Protein AF-A0A8T6UAX4-F1 (afdb_monomer)

Mean predicted aligned error: 2.24 Å

pLDDT: mean 96.93, std 3.34, range [72.81, 98.81]

Solvent-accessible surface area (backbone atoms only — not comparable to full-atom values): 4989 Å² total; per-residue (Å²): 129,66,49,61,34,38,40,39,41,16,51,41,80,74,45,46,80,62,54,50,54,58,53,50,49,39,56,75,74,63,53,97,56,49,70,45,79,47,72,42,18,60,91,80,35,42,66,60,39,52,51,54,48,50,51,52,68,69,66,61,46,49,56,40,42,43,66,43,58,74,88,82,59,50,47,54,58,54,50,50,75,70,47,93,50,58,97

Secondary structure (DSSP, 8-state):
-PPEEEEEEESSGGGHHHHHHHHHHHHHTT---EEEEEE--TTT-HHHHHHHHHHHHHH--EEEEEEE--SS--HHHHHHHS-SS--

Sequence (87 aa):
MPKEKIVVLMGSRRDHKFASRIGDFLREEGFPITCDYNVASAHRTPQKLLDDLQEYENSGDNIVLITVAGLSDALSGVVAGYTKYPV

Structure (mmCIF, N/CA/C/O backbone):
data_AF-A0A8T6UAX4-F1
#
_entry.id   AF-A0A8T6UAX4-F1
#
loop_
_atom_site.group_PDB
_atom_site.id
_atom_site.type_symbol
_atom_site.label_atom_id
_atom_site.label_alt_id
_atom_site.label_comp_id
_atom_site.label_asym_id
_atom_site.label_entity_id
_atom_site.label_seq_id
_atom_site.pdbx_PDB_ins_code
_atom_site.Cartn_x
_atom_site.Cartn_y
_atom_site.Cartn_z
_atom_site.occupancy
_atom_site.B_iso_or_equiv
_atom_site.auth_seq_id
_atom_site.auth_comp_id
_atom_site.auth_asym_id
_atom_site.auth_atom_id
_atom_site.pdbx_PDB_model_num
ATOM 1 N N . MET A 1 1 ? -11.644 14.539 12.768 1.00 72.81 1 MET A N 1
ATOM 2 C CA . MET A 1 1 ? -11.534 13.206 13.396 1.00 72.81 1 MET A CA 1
ATOM 3 C C . MET A 1 1 ? -10.668 12.359 12.480 1.00 72.81 1 MET A C 1
ATOM 5 O O . MET A 1 1 ? -10.860 12.513 11.275 1.00 72.81 1 MET A O 1
ATOM 9 N N . PRO A 1 2 ? -9.727 11.558 13.008 1.00 84.06 2 PRO A N 1
ATOM 10 C CA . PRO A 1 2 ? -8.932 10.630 12.200 1.00 84.06 2 PRO A CA 1
ATOM 11 C C . PRO A 1 2 ? -9.861 9.716 11.403 1.00 84.06 2 PRO A C 1
ATOM 13 O O . PRO A 1 2 ? -10.856 9.242 11.958 1.00 84.06 2 PRO A O 1
ATOM 16 N N . LYS A 1 3 ? -9.587 9.499 10.115 1.00 91.56 3 LYS A N 1
ATOM 17 C CA . LYS A 1 3 ? -10.305 8.487 9.334 1.00 91.56 3 LYS A CA 1
ATOM 18 C C . LYS A 1 3 ? -9.602 7.142 9.473 1.00 91.56 3 LYS A C 1
ATOM 20 O O . LYS A 1 3 ? -8.378 7.086 9.503 1.00 91.56 3 LYS A O 1
ATOM 25 N N . GLU A 1 4 ? -10.388 6.070 9.507 1.00 95.31 4 GLU A N 1
ATOM 26 C CA . GLU A 1 4 ? -9.886 4.701 9.375 1.00 95.31 4 GLU A CA 1
ATOM 27 C C . GLU A 1 4 ? -9.705 4.378 7.887 1.00 95.31 4 GLU A C 1
ATOM 29 O O . GLU A 1 4 ? -10.644 4.509 7.082 1.00 95.31 4 GLU A O 1
ATOM 34 N N . LYS A 1 5 ? -8.490 3.981 7.502 1.00 95.88 5 LYS A N 1
ATOM 35 C CA . LYS A 1 5 ? -8.135 3.773 6.098 1.00 95.88 5 LYS A CA 1
ATOM 36 C C . LYS A 1 5 ? -7.174 2.606 5.901 1.00 95.88 5 LYS A C 1
ATOM 38 O O . LYS A 1 5 ? -6.216 2.421 6.644 1.00 95.88 5 LYS A O 1
ATOM 43 N N . ILE A 1 6 ? -7.396 1.873 4.817 1.00 98.31 6 ILE A N 1
ATOM 44 C CA . ILE A 1 6 ? -6.425 0.964 4.218 1.00 98.31 6 ILE A CA 1
ATOM 45 C C . ILE A 1 6 ? -5.868 1.629 2.961 1.00 98.31 6 ILE A C 1
ATOM 47 O O . ILE A 1 6 ? -6.634 2.068 2.102 1.00 98.31 6 ILE A O 1
ATOM 51 N N . VAL A 1 7 ? -4.545 1.681 2.829 1.00 98.50 7 VAL A N 1
ATOM 52 C CA . VAL A 1 7 ? -3.887 2.110 1.588 1.00 98.50 7 VAL A CA 1
ATOM 53 C C . VAL A 1 7 ? -3.157 0.925 0.982 1.00 98.50 7 VAL A C 1
ATOM 55 O O . VAL A 1 7 ? -2.224 0.382 1.568 1.00 98.50 7 VAL A O 1
ATOM 58 N N . VAL A 1 8 ? -3.562 0.545 -0.224 1.00 98.81 8 VAL A N 1
ATOM 59 C CA . VAL A 1 8 ? -2.922 -0.504 -1.005 1.00 98.81 8 VAL A CA 1
ATOM 60 C C . VAL A 1 8 ? -1.878 0.115 -1.934 1.00 98.81 8 VAL A C 1
ATOM 62 O O . VAL A 1 8 ? -2.208 0.737 -2.949 1.00 98.81 8 VAL A O 1
ATOM 65 N N . LEU A 1 9 ? -0.605 -0.065 -1.586 1.00 98.75 9 LEU A N 1
ATOM 66 C CA . LEU A 1 9 ? 0.550 0.377 -2.362 1.00 98.75 9 LEU A CA 1
ATO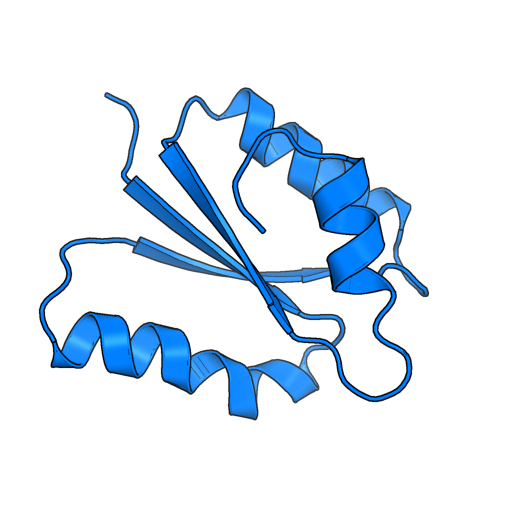M 67 C C . LEU A 1 9 ? 0.974 -0.718 -3.339 1.00 98.75 9 LEU A C 1
ATOM 69 O O . LEU A 1 9 ? 1.305 -1.834 -2.949 1.00 98.75 9 LEU A O 1
ATOM 73 N N . MET A 1 10 ? 0.989 -0.390 -4.626 1.00 98.62 10 MET A N 1
ATOM 74 C CA . MET A 1 10 ? 1.284 -1.332 -5.703 1.00 98.62 10 MET A CA 1
ATOM 75 C C . MET A 1 10 ? 2.556 -0.943 -6.455 1.00 98.62 10 MET A C 1
ATOM 77 O O . MET A 1 10 ? 2.700 0.200 -6.896 1.00 98.62 10 MET A O 1
ATOM 81 N N . GLY A 1 11 ? 3.444 -1.910 -6.704 1.00 97.88 11 GLY A N 1
ATOM 82 C CA . GLY A 1 11 ? 4.691 -1.680 -7.451 1.00 97.88 11 GLY A CA 1
ATOM 83 C C . GLY A 1 11 ? 4.475 -1.321 -8.930 1.00 97.88 11 GLY A C 1
ATOM 84 O O . GLY A 1 11 ? 5.341 -0.731 -9.593 1.00 97.88 11 GLY A O 1
ATOM 85 N N . SER A 1 12 ? 3.317 -1.676 -9.486 1.00 97.50 12 SER A N 1
ATOM 86 C CA . SER A 1 12 ? 2.915 -1.358 -10.849 1.00 97.50 12 SER A CA 1
ATOM 87 C C . SER A 1 12 ? 1.396 -1.271 -11.003 1.00 97.50 12 SER A C 1
ATOM 89 O O . SER A 1 12 ? 0.629 -1.874 -10.262 1.00 97.50 12 SER A O 1
ATOM 91 N N . ARG A 1 13 ? 0.939 -0.595 -12.065 1.00 97.31 13 ARG A N 1
ATOM 92 C CA . ARG A 1 13 ? -0.489 -0.568 -12.431 1.00 97.31 13 ARG A CA 1
ATOM 93 C C . ARG A 1 13 ? -1.068 -1.956 -12.733 1.00 97.31 13 ARG A C 1
ATOM 95 O O . ARG A 1 13 ? -2.269 -2.146 -12.595 1.00 97.31 13 ARG A O 1
ATOM 102 N N . ARG A 1 14 ? -0.242 -2.918 -13.167 1.00 97.31 14 ARG A N 1
ATOM 103 C CA . ARG A 1 14 ? -0.705 -4.280 -13.491 1.00 97.31 14 ARG A CA 1
ATOM 104 C C . ARG A 1 14 ? -1.116 -5.057 -12.244 1.00 97.31 14 ARG A C 1
ATOM 106 O O . ARG A 1 14 ? -1.999 -5.905 -12.339 1.00 97.31 14 ARG A O 1
ATOM 113 N N . ASP A 1 15 ? -0.527 -4.726 -11.098 1.00 98.00 15 ASP A N 1
ATOM 114 C CA . ASP A 1 15 ? -0.820 -5.381 -9.823 1.00 98.00 15 ASP A CA 1
ATOM 115 C C . ASP A 1 15 ? -2.244 -5.070 -9.337 1.00 98.00 15 ASP A C 1
ATOM 117 O O . ASP A 1 15 ? -2.825 -5.860 -8.598 1.00 98.00 15 ASP A O 1
ATOM 121 N N . HIS A 1 16 ? -2.871 -3.997 -9.840 1.00 97.69 16 HIS A N 1
ATOM 122 C CA . HIS A 1 16 ? -4.251 -3.638 -9.503 1.00 97.69 16 HIS A CA 1
ATOM 123 C C . HIS A 1 16 ? -5.261 -4.747 -9.813 1.00 97.69 16 HIS A C 1
ATOM 125 O O . HIS A 1 16 ? -6.196 -4.950 -9.046 1.00 97.69 16 HIS A O 1
ATOM 131 N N . LYS A 1 17 ? -5.036 -5.530 -10.880 1.00 97.00 17 LYS A N 1
ATOM 132 C CA . LYS A 1 17 ? -5.891 -6.680 -11.216 1.00 97.00 17 LYS A CA 1
ATOM 133 C C . LYS A 1 17 ? -5.951 -7.712 -10.081 1.00 97.00 17 LYS A C 1
ATOM 135 O O . LYS A 1 17 ? -6.948 -8.410 -9.940 1.00 97.00 17 LYS A O 1
ATOM 140 N N . PHE A 1 18 ? -4.875 -7.841 -9.307 1.00 98.06 18 PHE A N 1
ATOM 141 C CA . PHE A 1 18 ? -4.834 -8.694 -8.125 1.00 98.06 18 PHE A CA 1
ATOM 142 C C . PHE A 1 18 ? -5.310 -7.938 -6.878 1.00 98.06 18 PHE A C 1
ATOM 144 O O . PHE A 1 18 ? -6.125 -8.456 -6.118 1.00 98.06 18 PHE A O 1
ATOM 151 N N . ALA A 1 19 ? -4.833 -6.705 -6.693 1.00 98.38 19 ALA A N 1
ATOM 152 C CA . ALA A 1 19 ? -5.070 -5.897 -5.503 1.00 98.38 19 ALA A CA 1
ATOM 153 C C . ALA A 1 19 ? -6.536 -5.464 -5.311 1.00 98.38 19 ALA A C 1
ATOM 155 O O . ALA A 1 19 ? -6.959 -5.244 -4.175 1.00 98.38 19 ALA A O 1
ATOM 156 N N . SER A 1 20 ? -7.333 -5.358 -6.384 1.00 98.00 20 SER A N 1
ATOM 157 C CA . SER A 1 20 ? -8.754 -4.974 -6.294 1.00 98.00 20 SER A CA 1
ATOM 158 C C . SER A 1 20 ? -9.557 -5.901 -5.374 1.00 98.00 20 SER A C 1
ATOM 160 O O . SER A 1 20 ? -10.464 -5.453 -4.680 1.00 98.00 20 SER A O 1
ATOM 162 N N . ARG A 1 21 ? -9.137 -7.170 -5.273 1.00 98.31 21 ARG A N 1
ATOM 163 C CA . ARG A 1 21 ? -9.753 -8.190 -4.414 1.00 98.31 21 ARG A CA 1
ATOM 164 C C . ARG A 1 21 ? -9.769 -7.807 -2.932 1.00 98.31 21 ARG A C 1
ATOM 166 O O . ARG A 1 21 ? -10.644 -8.263 -2.210 1.00 98.31 21 ARG A O 1
ATOM 173 N N . ILE A 1 22 ? -8.815 -6.986 -2.482 1.00 98.38 22 ILE A N 1
ATOM 174 C CA . ILE A 1 22 ? -8.758 -6.485 -1.101 1.00 98.38 22 ILE A CA 1
ATOM 175 C C . ILE A 1 22 ? -9.965 -5.580 -0.829 1.00 98.38 22 ILE A C 1
ATOM 177 O O . ILE A 1 22 ? -10.692 -5.793 0.135 1.00 98.38 22 ILE A O 1
ATOM 181 N N . GLY A 1 23 ? -10.208 -4.598 -1.700 1.00 97.56 23 GLY A N 1
ATOM 182 C CA . GLY A 1 23 ? -11.340 -3.682 -1.582 1.00 97.56 23 GLY A CA 1
ATOM 183 C C . GLY A 1 23 ? -12.679 -4.379 -1.813 1.00 97.56 23 GLY A C 1
ATOM 184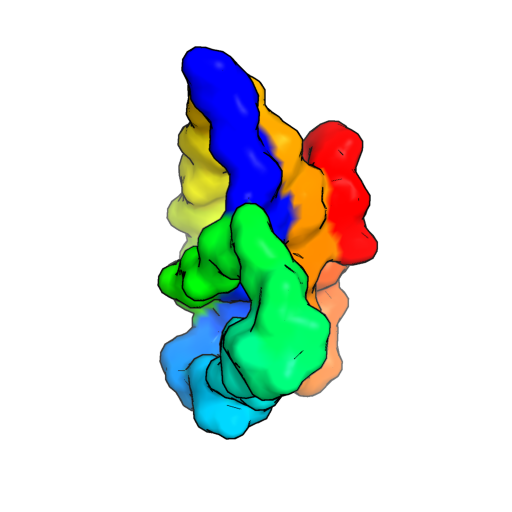 O O . GLY A 1 23 ? -13.663 -4.038 -1.159 1.00 97.56 23 GLY A O 1
ATOM 185 N N . ASP A 1 24 ? -12.713 -5.381 -2.696 1.00 98.00 24 ASP A N 1
ATOM 186 C CA . ASP A 1 24 ? -13.895 -6.222 -2.895 1.00 98.00 24 ASP A CA 1
ATOM 187 C C . ASP A 1 24 ? -14.261 -6.982 -1.618 1.00 98.00 24 ASP A C 1
ATOM 189 O O . ASP A 1 24 ? -15.395 -6.866 -1.162 1.00 98.00 24 ASP A O 1
ATOM 193 N N . PHE A 1 25 ? -13.289 -7.641 -0.980 1.00 98.25 25 PHE A N 1
ATOM 194 C CA . PHE A 1 25 ? -13.487 -8.323 0.301 1.00 98.25 25 PHE A CA 1
ATOM 195 C C . PHE A 1 25 ? -13.983 -7.370 1.396 1.00 98.25 25 PHE A C 1
ATOM 197 O O . PHE A 1 25 ? -14.971 -7.656 2.065 1.00 98.25 25 PHE A O 1
ATOM 204 N N . LEU A 1 26 ? -13.339 -6.206 1.554 1.00 97.12 26 LEU A N 1
ATOM 205 C CA . LEU A 1 26 ? -13.734 -5.228 2.575 1.00 97.12 26 LEU A CA 1
ATOM 206 C C . LEU A 1 26 ? -15.191 -4.781 2.407 1.00 97.12 26 LEU A C 1
ATOM 208 O O . LEU A 1 26 ? -15.917 -4.635 3.389 1.00 97.12 26 LEU A O 1
ATOM 212 N N . ARG A 1 27 ? -15.620 -4.587 1.156 1.00 96.69 27 ARG A N 1
ATOM 213 C CA . ARG A 1 27 ? -16.991 -4.206 0.817 1.00 96.69 27 ARG A CA 1
ATOM 214 C C . ARG A 1 27 ? -17.980 -5.348 1.050 1.00 96.69 27 ARG A C 1
ATOM 216 O O . ARG A 1 27 ? -19.047 -5.099 1.601 1.00 96.69 27 ARG A O 1
ATOM 223 N N . GLU A 1 28 ? -17.652 -6.559 0.608 1.00 98.12 28 GLU A N 1
ATOM 224 C CA . GLU A 1 28 ? -18.515 -7.745 0.719 1.00 98.12 28 GLU A CA 1
ATOM 225 C C . GLU A 1 28 ? -18.787 -8.122 2.178 1.00 98.12 28 GLU A C 1
ATOM 227 O O . GLU A 1 28 ? -19.927 -8.408 2.534 1.00 98.12 28 GLU A O 1
ATOM 232 N N . GLU A 1 29 ? -17.777 -8.009 3.038 1.00 98.12 29 GLU A N 1
ATOM 233 C CA . GLU A 1 29 ? -17.890 -8.283 4.475 1.00 98.12 29 GLU A CA 1
ATOM 234 C C . GLU A 1 29 ? -18.431 -7.089 5.288 1.00 98.12 29 GLU A C 1
ATOM 236 O O . GLU A 1 29 ? -18.610 -7.179 6.502 1.00 98.12 29 GLU A O 1
ATOM 241 N N . GLY A 1 30 ? -18.708 -5.954 4.637 1.00 96.50 30 GLY A N 1
ATOM 242 C CA . GLY A 1 30 ? -19.324 -4.791 5.277 1.00 96.50 30 GLY A CA 1
ATOM 243 C C . GLY A 1 30 ? -18.406 -4.016 6.228 1.00 96.50 30 GLY A C 1
ATOM 244 O O . GLY A 1 30 ? -18.899 -3.367 7.153 1.00 96.50 30 GLY A O 1
ATOM 245 N N . PHE A 1 31 ? -17.086 -4.043 6.017 1.00 95.75 31 PHE A N 1
ATOM 246 C CA . PHE A 1 31 ? -16.159 -3.225 6.799 1.00 95.75 31 PHE A CA 1
ATOM 247 C C . PHE A 1 31 ? -16.341 -1.733 6.460 1.00 95.75 31 PHE A C 1
ATOM 249 O O . PHE A 1 31 ? -16.197 -1.345 5.298 1.00 95.75 31 PHE A O 1
ATOM 256 N N . PRO A 1 32 ? -16.600 -0.850 7.444 1.00 92.94 32 PRO A N 1
ATOM 257 C CA . PRO A 1 32 ? -16.815 0.579 7.208 1.00 92.94 32 PRO A CA 1
ATOM 258 C C . PRO A 1 32 ? -15.484 1.347 7.081 1.00 92.94 32 PRO A C 1
ATOM 260 O O . PRO A 1 32 ? -15.273 2.354 7.753 1.00 92.94 32 PRO A O 1
ATOM 263 N N . ILE A 1 33 ? -14.562 0.854 6.248 1.00 94.56 33 ILE A N 1
ATOM 264 C CA . ILE A 1 33 ? -13.197 1.379 6.093 1.00 94.56 33 ILE A CA 1
ATOM 265 C C . ILE A 1 33 ? -12.960 1.765 4.632 1.00 94.56 33 ILE A C 1
ATOM 267 O O . ILE A 1 33 ? -13.351 1.053 3.708 1.00 94.56 33 ILE A O 1
ATOM 271 N N . THR A 1 34 ? -12.300 2.903 4.415 1.00 93.69 34 THR A N 1
ATOM 272 C CA . THR A 1 34 ? -11.905 3.330 3.063 1.00 93.69 34 THR A CA 1
ATOM 273 C C . THR A 1 34 ? -10.692 2.538 2.572 1.00 93.69 34 THR A C 1
ATOM 275 O O . THR A 1 34 ? -9.747 2.338 3.330 1.00 93.69 34 THR A O 1
ATOM 278 N N . CYS A 1 35 ? -10.713 2.082 1.316 1.00 97.62 35 CYS A N 1
ATOM 279 C CA . CYS A 1 35 ? -9.609 1.352 0.690 1.00 97.62 35 CYS A CA 1
ATOM 280 C C . CYS A 1 35 ? -9.101 2.133 -0.526 1.00 97.62 35 CYS A C 1
ATOM 282 O O . CYS A 1 35 ? -9.757 2.166 -1.569 1.00 97.62 35 CYS A O 1
ATOM 284 N N . ASP A 1 36 ? -7.944 2.771 -0.370 1.00 97.75 36 ASP A N 1
ATOM 285 C CA . ASP A 1 36 ? -7.312 3.580 -1.409 1.00 97.75 36 ASP A CA 1
ATOM 286 C C . ASP A 1 36 ? -6.232 2.775 -2.135 1.00 97.75 36 ASP A C 1
ATOM 288 O O . ASP A 1 36 ? -5.523 1.972 -1.535 1.00 97.75 36 ASP A O 1
ATOM 292 N N . TYR A 1 37 ? -6.064 3.024 -3.432 1.00 98.50 37 TYR A N 1
ATOM 293 C CA . TYR A 1 37 ? -5.065 2.360 -4.267 1.00 98.50 37 TYR A CA 1
ATOM 294 C C . TYR A 1 37 ? -4.062 3.378 -4.797 1.00 98.50 37 TYR A C 1
ATOM 296 O O . TYR A 1 37 ? -4.447 4.338 -5.464 1.00 98.50 37 TYR A O 1
ATOM 304 N N . ASN A 1 38 ? -2.772 3.142 -4.572 1.00 98.38 38 ASN A N 1
ATOM 305 C CA . ASN A 1 38 ? -1.704 4.003 -5.072 1.00 98.38 38 ASN A CA 1
ATOM 306 C C . ASN A 1 38 ? -0.600 3.164 -5.731 1.00 98.38 38 ASN A C 1
ATOM 308 O O . ASN A 1 38 ? -0.286 2.058 -5.297 1.00 98.38 38 ASN A O 1
ATOM 312 N N . VAL A 1 39 ? -0.025 3.680 -6.818 1.00 98.44 39 VAL A N 1
ATOM 313 C CA . VAL A 1 39 ? 1.061 3.020 -7.549 1.00 98.44 39 VAL A CA 1
ATOM 314 C C . VAL A 1 39 ? 2.360 3.767 -7.293 1.00 98.44 39 VAL A C 1
ATOM 316 O O . VAL A 1 39 ? 2.547 4.886 -7.775 1.00 98.44 39 VAL A O 1
ATOM 319 N N . ALA A 1 40 ? 3.279 3.104 -6.601 1.00 97.94 40 ALA A N 1
ATOM 320 C CA . ALA A 1 40 ? 4.623 3.585 -6.331 1.00 97.94 40 ALA A CA 1
ATOM 321 C C . ALA A 1 40 ? 5.585 2.390 -6.279 1.00 97.94 40 ALA A C 1
ATOM 323 O O . ALA A 1 40 ? 5.295 1.346 -5.703 1.00 97.94 40 ALA A O 1
ATOM 324 N N . SER A 1 41 ? 6.738 2.518 -6.931 1.00 97.75 41 SER A N 1
ATOM 325 C CA . SER A 1 41 ? 7.703 1.431 -7.087 1.00 97.75 41 SER A CA 1
ATOM 326 C C . SER A 1 41 ? 8.978 1.749 -6.321 1.00 97.75 41 SER A C 1
ATOM 328 O O . SER A 1 41 ? 9.708 2.644 -6.741 1.00 97.75 41 SER A O 1
ATOM 330 N N . ALA A 1 42 ? 9.332 0.938 -5.321 1.00 98.06 42 ALA A N 1
ATOM 331 C CA . ALA A 1 42 ? 10.619 1.047 -4.622 1.00 98.06 42 ALA A CA 1
ATOM 332 C C . ALA A 1 42 ? 11.823 1.029 -5.589 1.00 98.06 42 ALA A C 1
ATOM 334 O O . ALA A 1 42 ? 12.787 1.760 -5.406 1.00 98.06 42 ALA A O 1
ATOM 335 N N . HIS A 1 43 ? 11.734 0.267 -6.685 1.00 97.69 43 HIS A N 1
ATOM 336 C CA . HIS A 1 43 ? 12.807 0.191 -7.685 1.00 97.69 43 HIS A CA 1
ATOM 337 C C . HIS A 1 43 ? 12.840 1.326 -8.721 1.00 97.69 43 HIS A C 1
ATOM 339 O O . HIS A 1 43 ? 13.881 1.556 -9.325 1.00 97.69 43 HIS A O 1
ATOM 345 N N . ARG A 1 44 ? 11.707 1.978 -9.018 1.00 97.75 44 ARG A N 1
ATOM 346 C CA . ARG A 1 44 ? 11.579 2.864 -10.201 1.00 97.75 44 ARG A CA 1
ATOM 347 C C . ARG A 1 44 ? 11.206 4.292 -9.847 1.00 97.75 44 ARG A C 1
ATOM 349 O O . ARG A 1 44 ? 11.595 5.212 -10.552 1.00 97.75 44 ARG A O 1
ATOM 356 N N . THR A 1 45 ? 10.433 4.468 -8.784 1.00 97.81 45 THR A N 1
ATOM 357 C CA . THR A 1 45 ? 9.959 5.765 -8.301 1.00 97.81 45 THR A CA 1
ATOM 358 C C . THR A 1 45 ? 10.114 5.846 -6.774 1.00 97.81 45 THR A C 1
ATOM 360 O O . THR A 1 45 ? 9.118 6.093 -6.090 1.00 97.81 45 THR A O 1
ATOM 363 N N . PRO A 1 46 ? 11.318 5.597 -6.2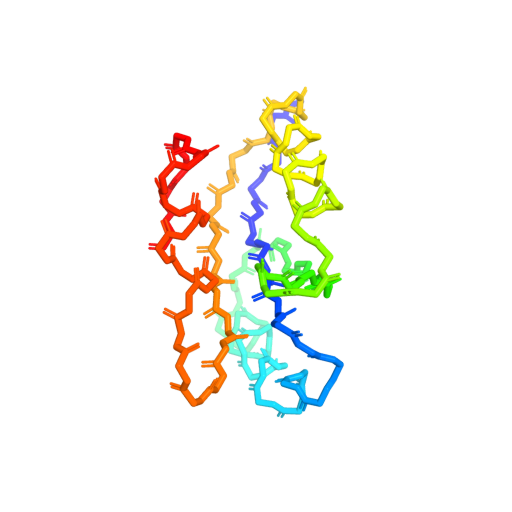16 1.00 98.12 46 PRO A N 1
ATOM 364 C CA . PRO A 1 46 ? 11.518 5.573 -4.767 1.00 98.12 46 PRO A CA 1
ATOM 365 C C . PRO A 1 46 ? 11.182 6.916 -4.116 1.00 98.12 46 PRO A C 1
ATOM 367 O O . PRO A 1 46 ? 10.530 6.921 -3.084 1.00 98.12 46 PRO A O 1
ATOM 370 N N . GLN A 1 47 ? 11.532 8.048 -4.741 1.00 98.56 47 GLN A N 1
ATOM 371 C CA . GLN A 1 47 ? 11.218 9.364 -4.175 1.00 98.56 47 GLN A CA 1
ATOM 372 C C . GLN A 1 47 ? 9.708 9.572 -4.022 1.00 98.56 47 GLN A C 1
ATOM 374 O O . GLN A 1 47 ? 9.256 9.871 -2.929 1.00 98.56 47 GLN A O 1
ATOM 379 N N . LYS A 1 48 ? 8.922 9.285 -5.071 1.00 98.38 48 LYS A N 1
ATOM 380 C CA . LYS A 1 48 ? 7.455 9.348 -4.993 1.00 98.38 48 LYS A CA 1
ATOM 381 C C . LYS A 1 48 ? 6.915 8.470 -3.857 1.00 98.38 48 LYS A C 1
ATOM 383 O O . LYS A 1 48 ? 6.019 8.896 -3.149 1.00 98.38 48 LYS A O 1
ATOM 388 N N . LEU A 1 49 ? 7.446 7.251 -3.694 1.00 98.69 49 LEU A N 1
ATOM 389 C CA . LEU A 1 49 ? 7.025 6.361 -2.608 1.00 98.69 49 LEU A CA 1
ATOM 390 C C . LEU A 1 49 ? 7.258 7.014 -1.239 1.00 98.69 49 LEU A C 1
ATOM 392 O O . LEU A 1 49 ? 6.361 6.995 -0.410 1.00 98.69 49 LEU A O 1
ATOM 396 N N . LEU A 1 50 ? 8.441 7.590 -1.014 1.00 98.56 50 LEU A N 1
ATOM 397 C CA . LEU A 1 50 ? 8.769 8.260 0.246 1.00 98.56 50 LEU A CA 1
ATOM 398 C C . LEU A 1 50 ? 7.906 9.508 0.477 1.00 98.56 50 LEU A C 1
ATOM 400 O O . LEU A 1 50 ? 7.442 9.714 1.596 1.00 98.56 50 LEU A O 1
ATOM 404 N N . ASP A 1 51 ? 7.645 10.288 -0.573 1.00 98.62 51 ASP A N 1
ATOM 405 C CA . ASP A 1 51 ? 6.770 11.461 -0.506 1.00 98.62 51 ASP A CA 1
ATOM 406 C C . ASP A 1 51 ? 5.331 11.047 -0.137 1.00 98.62 51 ASP A C 1
ATOM 408 O O . ASP A 1 51 ? 4.746 11.612 0.785 1.00 98.62 51 ASP A O 1
ATOM 412 N N . ASP A 1 52 ? 4.791 9.996 -0.773 1.00 98.38 52 ASP A N 1
ATOM 413 C CA . ASP A 1 52 ? 3.461 9.456 -0.454 1.00 98.38 52 ASP A CA 1
ATOM 414 C C . ASP A 1 52 ? 3.384 8.997 1.022 1.00 98.38 52 ASP A C 1
ATOM 416 O O . ASP A 1 52 ? 2.408 9.279 1.717 1.00 98.38 52 ASP A O 1
ATOM 420 N N . LEU A 1 53 ? 4.416 8.300 1.525 1.00 98.31 53 LEU A N 1
ATOM 421 C CA . LEU A 1 53 ? 4.470 7.851 2.925 1.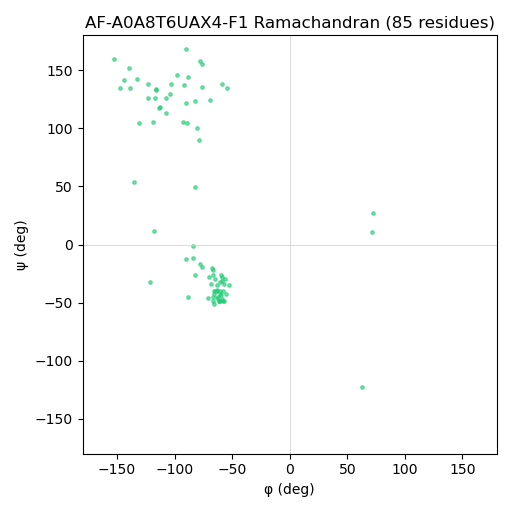00 98.31 53 LEU A CA 1
ATOM 422 C C . LEU A 1 53 ? 4.4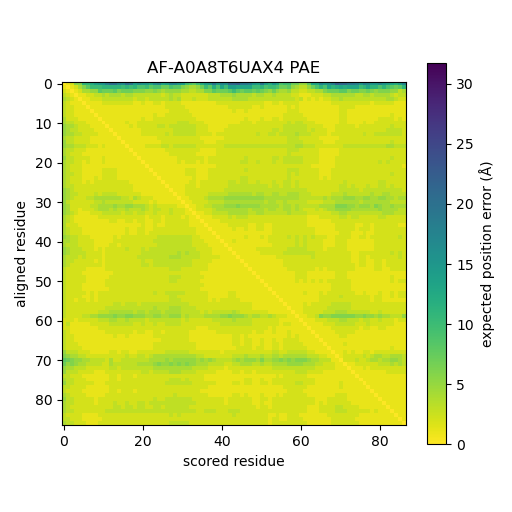90 9.034 3.899 1.00 98.31 53 LEU A C 1
ATOM 424 O O . LEU A 1 53 ? 3.803 8.999 4.921 1.00 98.31 53 LEU A O 1
ATOM 428 N N . GLN A 1 54 ? 5.224 10.097 3.567 1.00 97.81 54 GLN A N 1
ATOM 429 C CA . GLN A 1 54 ? 5.261 11.313 4.370 1.00 97.81 54 GLN A CA 1
ATOM 430 C C . GLN A 1 54 ? 3.899 12.024 4.391 1.00 97.81 54 GLN A C 1
ATOM 432 O O . GLN A 1 54 ? 3.469 12.510 5.439 1.00 97.81 54 GLN A O 1
ATOM 437 N N . GLU A 1 55 ? 3.188 12.068 3.261 1.00 97.69 55 GLU A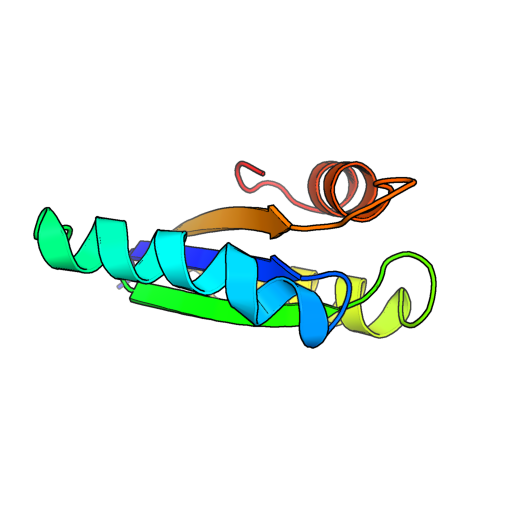 N 1
ATOM 438 C CA . GLU A 1 55 ? 1.819 12.592 3.203 1.00 97.69 55 GLU A CA 1
ATOM 439 C C . GLU A 1 55 ? 0.867 11.790 4.101 1.00 97.69 55 GLU A C 1
ATOM 441 O O . GLU A 1 55 ? 0.073 12.382 4.839 1.00 97.69 55 GLU A O 1
ATOM 446 N N . TYR A 1 56 ? 0.977 10.457 4.107 1.00 97.06 56 TYR A N 1
ATOM 447 C CA . TYR A 1 56 ? 0.180 9.606 4.993 1.00 97.06 56 TYR A CA 1
ATOM 448 C C . TYR A 1 56 ? 0.468 9.880 6.469 1.00 97.06 56 TYR A C 1
ATOM 450 O O . TYR A 1 56 ? -0.476 10.052 7.238 1.00 97.06 56 TYR A O 1
ATOM 458 N N . GLU A 1 57 ? 1.734 10.002 6.871 1.00 94.75 57 GLU A N 1
ATOM 459 C CA . GLU A 1 57 ? 2.081 10.321 8.262 1.00 94.75 57 GLU A CA 1
ATOM 460 C C . GLU A 1 57 ? 1.570 11.696 8.710 1.00 94.75 57 GLU A C 1
ATOM 462 O O . GLU A 1 57 ? 1.148 11.855 9.860 1.00 94.75 57 GLU A O 1
ATOM 467 N N . ASN A 1 58 ? 1.559 12.671 7.798 1.00 96.06 58 ASN A N 1
ATOM 468 C CA . ASN A 1 58 ? 1.078 14.027 8.058 1.00 96.06 58 ASN A CA 1
ATOM 469 C C . ASN A 1 58 ? -0.454 14.149 8.056 1.00 96.06 58 ASN A C 1
ATOM 471 O O . ASN A 1 58 ? -0.983 15.135 8.569 1.00 96.06 58 ASN A O 1
ATOM 475 N N . SER A 1 59 ? -1.176 13.172 7.498 1.00 95.06 59 SER A N 1
ATOM 476 C CA . SER A 1 59 ? -2.643 13.209 7.406 1.00 95.06 59 SER A CA 1
ATOM 477 C C . SER A 1 59 ? -3.342 13.179 8.771 1.00 95.06 59 SER A C 1
ATOM 479 O O . SER A 1 59 ? -4.436 13.724 8.922 1.00 95.06 59 SER A O 1
ATOM 481 N N . GLY A 1 60 ? -2.716 12.547 9.770 1.00 92.56 60 GLY A N 1
ATOM 482 C CA . GLY A 1 60 ? -3.337 12.268 11.066 1.00 92.56 60 GLY A CA 1
ATOM 483 C C . GLY A 1 60 ? -4.414 11.175 11.029 1.00 92.56 60 GLY A C 1
ATOM 484 O O . GLY A 1 60 ? -5.126 11.016 12.020 1.00 92.56 60 GLY A O 1
ATOM 485 N N . ASP A 1 61 ? -4.541 10.440 9.919 1.00 95.38 61 ASP A N 1
ATOM 486 C CA . ASP A 1 61 ? -5.439 9.290 9.784 1.00 95.38 61 ASP A CA 1
ATOM 487 C C . ASP A 1 61 ? -4.856 8.028 10.453 1.00 95.38 61 ASP A C 1
ATO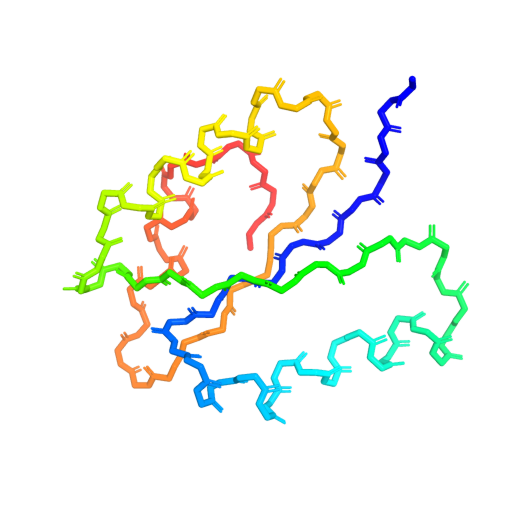M 489 O O . ASP A 1 61 ? -3.639 7.881 10.637 1.00 95.38 61 ASP A O 1
ATOM 493 N N . ASN A 1 62 ? -5.749 7.093 10.789 1.00 95.81 62 ASN A N 1
ATOM 494 C CA . ASN A 1 62 ? -5.402 5.754 11.251 1.00 95.81 62 ASN A CA 1
ATOM 495 C C . ASN A 1 62 ? -5.283 4.844 10.026 1.00 95.81 62 ASN A C 1
ATOM 497 O O . ASN A 1 62 ? -6.284 4.492 9.395 1.00 95.81 62 ASN A O 1
ATOM 501 N N . ILE A 1 63 ? -4.044 4.520 9.657 1.00 98.00 63 ILE A N 1
ATOM 502 C CA . ILE A 1 63 ? -3.735 3.873 8.383 1.00 98.00 63 ILE A CA 1
ATOM 503 C C . ILE A 1 63 ? -3.145 2.482 8.619 1.00 98.00 63 ILE A C 1
ATOM 505 O O . ILE A 1 63 ? -2.222 2.314 9.416 1.00 98.00 63 ILE A O 1
ATOM 509 N N . VAL A 1 64 ? -3.656 1.500 7.878 1.00 98.38 64 VAL A N 1
ATOM 510 C CA . VAL A 1 64 ? -2.981 0.223 7.614 1.00 98.38 64 VAL A CA 1
ATOM 511 C C . VAL A 1 64 ? -2.511 0.236 6.164 1.00 98.38 64 VAL A C 1
ATOM 513 O O . VAL A 1 64 ? -3.298 0.489 5.247 1.00 98.38 64 VAL A O 1
ATOM 516 N N . LEU A 1 65 ? -1.226 -0.018 5.946 1.00 98.69 65 LEU A N 1
ATOM 517 C CA . LEU A 1 65 ? -0.656 -0.133 4.612 1.00 98.69 65 LEU A CA 1
ATOM 518 C C . LEU A 1 65 ? -0.709 -1.599 4.186 1.00 98.69 65 LEU A C 1
ATOM 520 O O . LEU A 1 65 ? -0.435 -2.490 4.976 1.00 98.69 65 LEU A O 1
ATOM 524 N N . ILE A 1 66 ? -1.080 -1.852 2.936 1.00 98.75 66 ILE A N 1
ATOM 525 C CA . ILE A 1 66 ? -0.968 -3.173 2.318 1.00 98.75 66 ILE A CA 1
ATOM 526 C C . ILE A 1 66 ? -0.120 -3.006 1.073 1.00 98.75 66 ILE A C 1
ATOM 528 O O . ILE A 1 66 ? -0.422 -2.188 0.207 1.00 98.75 66 ILE A O 1
ATOM 532 N N . THR A 1 67 ? 0.943 -3.785 0.959 1.00 98.69 67 THR A N 1
ATOM 533 C CA . THR A 1 67 ? 1.847 -3.720 -0.188 1.00 98.69 67 THR A CA 1
ATOM 534 C C . THR A 1 67 ? 1.586 -4.881 -1.143 1.00 98.69 67 THR A C 1
ATOM 536 O O . THR A 1 67 ? 1.328 -6.014 -0.744 1.00 98.69 67 THR A O 1
ATOM 539 N N . VAL A 1 68 ? 1.591 -4.588 -2.444 1.00 98.62 68 VAL A N 1
ATOM 540 C CA . VAL A 1 68 ? 1.401 -5.579 -3.507 1.00 98.62 68 VAL A CA 1
ATOM 541 C C . VAL A 1 68 ? 2.499 -5.392 -4.546 1.00 98.62 68 VAL A C 1
ATOM 543 O O . VAL A 1 68 ? 2.473 -4.469 -5.366 1.00 98.62 68 VAL A O 1
ATOM 546 N N . ALA A 1 69 ? 3.471 -6.297 -4.526 1.00 97.44 69 ALA A N 1
ATOM 547 C CA . ALA A 1 69 ? 4.546 -6.354 -5.502 1.00 97.44 69 ALA A CA 1
ATOM 548 C C . ALA A 1 69 ? 4.828 -7.807 -5.897 1.00 97.44 69 ALA A C 1
ATOM 550 O O . ALA A 1 69 ? 4.902 -8.699 -5.058 1.00 97.44 69 ALA A O 1
ATOM 551 N N . GLY A 1 70 ? 4.977 -8.049 -7.198 1.00 93.81 70 GLY A N 1
ATOM 552 C CA . GLY A 1 70 ? 5.434 -9.337 -7.718 1.00 93.81 70 GLY A CA 1
ATOM 553 C C . GLY A 1 70 ? 6.958 -9.410 -7.859 1.00 93.81 70 GLY A C 1
ATOM 554 O O . GLY A 1 70 ? 7.646 -8.389 -7.864 1.00 93.81 70 GLY A O 1
ATOM 555 N N . LEU A 1 71 ? 7.467 -10.624 -8.101 1.00 94.69 71 LEU A N 1
ATOM 556 C CA . LEU A 1 71 ? 8.892 -10.927 -8.304 1.00 94.69 71 LEU A CA 1
ATOM 557 C C . LEU A 1 71 ? 9.730 -10.614 -7.051 1.00 94.69 71 LEU A C 1
ATOM 559 O O . LEU A 1 71 ? 9.474 -11.179 -5.994 1.00 94.69 71 LEU A O 1
ATOM 563 N N . SER A 1 72 ? 10.749 -9.760 -7.169 1.00 95.44 72 SER A N 1
ATOM 564 C CA . SER A 1 72 ? 11.550 -9.312 -6.031 1.00 95.44 72 SER A CA 1
ATOM 565 C C . SER A 1 72 ? 10.803 -8.206 -5.299 1.00 95.44 72 SER A C 1
ATOM 567 O O . SER A 1 72 ? 10.817 -7.050 -5.727 1.00 95.44 72 SER A O 1
ATOM 569 N N . ASP A 1 73 ? 10.152 -8.557 -4.199 1.00 96.94 73 ASP A N 1
ATOM 570 C CA . ASP A 1 73 ? 9.400 -7.608 -3.391 1.00 96.94 73 ASP A CA 1
ATOM 571 C C . ASP A 1 73 ? 10.320 -6.780 -2.479 1.00 96.94 73 ASP A C 1
ATOM 573 O O . ASP A 1 73 ? 10.616 -7.141 -1.344 1.00 96.94 73 ASP A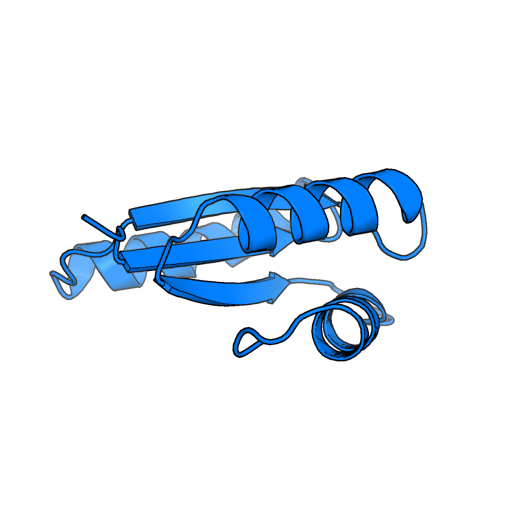 O 1
ATOM 577 N N . ALA A 1 74 ? 10.775 -5.642 -3.002 1.00 98.00 74 ALA A N 1
ATOM 578 C CA . ALA A 1 74 ? 11.410 -4.597 -2.202 1.00 98.00 74 ALA A CA 1
ATOM 579 C C . ALA A 1 74 ? 10.403 -3.563 -1.673 1.00 98.00 74 ALA A C 1
ATOM 581 O O . ALA A 1 74 ? 10.762 -2.743 -0.830 1.00 98.00 74 ALA A O 1
ATOM 582 N N . LEU A 1 75 ? 9.163 -3.557 -2.180 1.00 98.62 75 LEU A N 1
ATOM 583 C CA . LEU A 1 75 ? 8.173 -2.547 -1.812 1.00 98.62 75 LEU A CA 1
ATOM 584 C C . LEU A 1 75 ? 7.787 -2.708 -0.343 1.00 98.62 75 LEU A C 1
ATOM 586 O O . LEU A 1 75 ? 7.860 -1.732 0.396 1.00 98.62 75 LEU A O 1
ATOM 590 N N . SER A 1 76 ? 7.470 -3.932 0.079 1.00 98.50 76 SER A N 1
ATOM 591 C CA . SER A 1 76 ? 7.088 -4.243 1.460 1.00 98.50 76 SER A CA 1
ATOM 592 C C . SER A 1 76 ? 8.166 -3.827 2.459 1.00 98.50 76 SER A C 1
ATOM 594 O O . SER A 1 76 ? 7.888 -3.120 3.423 1.00 98.50 76 SER A O 1
ATOM 596 N N . GLY A 1 77 ? 9.423 -4.194 2.186 1.00 98.50 77 GLY A N 1
ATOM 597 C CA . GLY A 1 77 ? 10.551 -3.877 3.063 1.00 98.50 77 GLY A CA 1
ATOM 598 C C . GLY A 1 77 ? 10.845 -2.379 3.159 1.00 98.50 77 GLY A C 1
ATOM 599 O O . GLY A 1 77 ? 11.076 -1.869 4.253 1.00 98.50 77 GLY A O 1
ATOM 600 N N . VAL A 1 78 ? 10.809 -1.657 2.033 1.00 98.50 78 VAL A N 1
ATOM 601 C CA . VAL A 1 78 ? 11.017 -0.200 2.038 1.00 98.50 78 VAL A CA 1
ATOM 602 C C . VAL A 1 78 ? 9.873 0.499 2.763 1.00 98.50 78 VAL A C 1
ATOM 604 O O . VAL A 1 78 ? 10.134 1.348 3.603 1.00 98.50 78 VAL A O 1
ATOM 607 N N . VAL A 1 79 ? 8.618 0.131 2.502 1.00 98.69 79 VAL A N 1
ATOM 608 C CA . VAL A 1 79 ? 7.474 0.745 3.189 1.00 98.69 79 VAL A CA 1
ATOM 609 C C . VAL A 1 79 ? 7.558 0.504 4.698 1.00 98.69 79 VAL A C 1
ATOM 611 O O . VAL A 1 79 ? 7.514 1.469 5.454 1.00 98.69 79 VAL A O 1
ATOM 614 N N . ALA A 1 80 ? 7.796 -0.737 5.136 1.00 98.56 80 ALA A N 1
ATOM 615 C CA . ALA A 1 80 ? 7.945 -1.080 6.553 1.00 98.56 80 ALA A CA 1
ATOM 616 C C . ALA A 1 80 ? 9.117 -0.363 7.244 1.00 98.56 80 ALA A C 1
ATOM 618 O O . ALA A 1 80 ? 9.036 -0.046 8.426 1.00 98.56 80 ALA A O 1
ATOM 619 N N . GLY A 1 81 ? 10.207 -0.087 6.522 1.00 98.25 81 GLY A N 1
ATOM 620 C CA . GLY A 1 81 ? 11.359 0.633 7.070 1.00 98.25 81 GLY A CA 1
ATOM 621 C C . GLY A 1 81 ? 11.160 2.146 7.216 1.00 98.25 81 GLY A C 1
ATOM 622 O O . GLY A 1 81 ? 11.907 2.777 7.960 1.00 98.25 81 GLY A O 1
ATOM 623 N N . TYR A 1 82 ? 10.184 2.727 6.513 1.00 97.88 82 TYR A N 1
ATOM 624 C CA . TYR A 1 82 ? 9.985 4.179 6.405 1.00 97.88 82 TYR A CA 1
ATOM 625 C C . TYR A 1 82 ? 8.645 4.661 6.965 1.00 97.88 82 TYR A C 1
ATOM 627 O O . TYR A 1 82 ? 8.272 5.810 6.747 1.00 97.88 82 TYR A O 1
ATOM 635 N N . THR A 1 83 ? 7.913 3.809 7.680 1.00 96.94 83 THR A N 1
ATOM 636 C CA . THR A 1 83 ? 6.642 4.195 8.287 1.00 96.94 83 THR A CA 1
ATOM 637 C C . THR A 1 83 ? 6.465 3.613 9.680 1.00 96.94 83 THR A C 1
ATOM 639 O O . THR A 1 83 ? 6.985 2.549 10.006 1.00 96.94 83 THR A O 1
ATOM 642 N N . LYS A 1 84 ? 5.694 4.318 10.511 1.00 95.56 84 LYS A N 1
ATOM 643 C CA . LYS A 1 84 ? 5.213 3.818 11.809 1.00 95.56 84 LYS A CA 1
ATOM 644 C C . LYS A 1 84 ? 3.938 2.967 11.718 1.00 95.56 84 LYS A C 1
ATOM 646 O O . LYS A 1 84 ? 3.529 2.393 12.726 1.00 95.56 84 LYS A O 1
ATOM 651 N N . TYR A 1 85 ? 3.262 2.959 10.569 1.00 97.88 85 TYR A N 1
ATOM 652 C CA . TYR A 1 85 ? 2.012 2.220 10.384 1.00 97.88 85 TYR A CA 1
ATOM 653 C C . TYR A 1 85 ? 2.270 0.715 10.214 1.00 97.88 85 TYR A C 1
ATOM 655 O O . TYR A 1 85 ? 3.350 0.331 9.765 1.00 97.88 85 TYR A O 1
ATOM 663 N N . PRO A 1 86 ? 1.296 -0.155 10.534 1.00 98.38 86 PRO A N 1
ATOM 664 C CA . PRO A 1 86 ? 1.348 -1.554 10.123 1.00 98.38 86 PRO A CA 1
ATOM 665 C C . PRO A 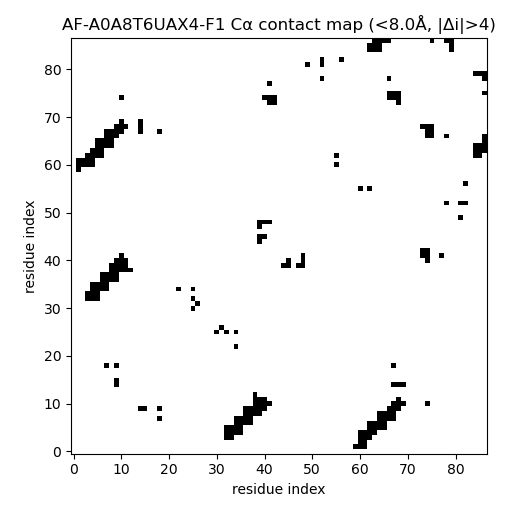1 86 ? 1.427 -1.668 8.593 1.00 98.38 86 PRO A C 1
ATOM 667 O O . PRO A 1 86 ? 0.716 -0.941 7.892 1.00 98.38 86 PRO A O 1
ATOM 670 N N . VAL A 1 87 ? 2.273 -2.581 8.107 1.00 97.94 87 VAL A N 1
ATOM 671 C CA . VAL A 1 87 ? 2.543 -2.859 6.682 1.00 97.94 87 VAL A CA 1
ATOM 672 C C . VAL A 1 87 ? 2.380 -4.342 6.395 1.00 97.94 87 VAL A C 1
ATOM 674 O O . VAL A 1 87 ? 2.833 -5.136 7.251 1.00 97.94 87 VAL A O 1
#

Foldseek 3Di:
DAAAEEEEEEQDPVQCVVVVVVVVVCVVVVPPYYYHYDYDHCVPHVVVLLVVQVVVVVRNHQYAYHYGYPDPPPPVVSSVVRHPHHD

Radius of gyration: 12.6 Å; Cα contacts (8 Å, |Δi|>4): 127; chains: 1; bounding box: 32×25×27 Å

Nearest PDB structures (foldseek):
  7ale-assembly1_A  TM=9.458E-01  e=3.676E-05  Homo sapiens
  2h31-assembly1_A  TM=9.474E-01  e=4.767E-05  Homo sapiens
  1b0a-assembly1_A  TM=6.506E-01  e=2.888E-01  Escherichia coli K-12
  4a5o-assembly2_D  TM=6.035E-01  e=3.510E-01  Pseudomonas aeruginosa PAO1
  9itd-assembly2_C  TM=5.923E-01  e=4.552E-01  Homo sapiens